Protein AF-A0A1A0GUG4-F1 (afdb_monomer)

pLDDT: mean 75.2, std 19.71, range [28.31, 96.19]

InterPro domains:
  IPR003923 Transcription initiation factor TFIID, subunit 10 [PF03540] (19-154)
  IPR003923 Transcription initiation factor TFIID, subunit 10 [PR01443] (23-39)
  IPR003923 Transcription initiation factor TFIID, subunit 10 [PR01443] (43-65)
  IPR003923 Transcription initiation factor TFIID, subunit 10 [PTHR21242] (18-155)
  IPR003923 Transcription initiation factor TFIID, subunit 10 [cd07982] (20-147)

Foldseek 3Di:
DPDDPVNVVVVVLVVCLVPPNDAPDDLVNLQVVCVVVVHDDPDVSVSRSVRVVVVVVVVVLVVQLLVLLQVVPPLNVVCVVPVPVVVVVVVVVVVVVPPPDDDDDDDDDDDDDDPDPPPDNPPVNPPDDRDRDPVSSQVSVVVVVDHDDDDPDDD

Organism: NCBI:txid869754

Nearest PDB structures (foldseek):
  6t9k-assembly1_G  TM=8.679E-01  e=1.256E-09  Saccharomyces cerevisiae S288C
  7enc-assembly1_Dj  TM=8.901E-01  e=8.786E-05  Homo sapiens
  7edx-assembly1_j  TM=8.083E-01  e=2.396E-04  Homo sapiens

Radius of gyration: 26.86 Å; Cα contacts (8 Å, |Δi|>4): 68; chains: 1; bounding box: 65×44×81 Å

Sequence (155 aa):
PITSAKDKILQKMHELVVGDFAPIIPDAVTKYYLSKNGFESADVRVKWILALSTQKFISDIAQDAYEFSRIRSSSAVYNSANPQLRAKQLLQGQQFANQQSTGANGNSEGTCEPQTQLYASNAGNQQGYIVLTMEDLSNALCEYGVNTSGPNFYR

Mean predicted aligned error: 14.03 Å

Solvent-accessible surface area (backbone atoms only — not comparable to full-atom values): 9843 Å² total; per-residue (Å²): 134,91,71,52,76,67,55,49,50,56,49,49,55,51,48,45,64,67,57,85,58,76,49,93,60,53,67,70,59,50,49,52,55,32,52,74,73,74,43,85,73,91,56,64,60,60,50,45,53,51,37,45,51,53,52,51,52,54,50,50,52,53,51,46,19,47,52,46,44,41,67,71,32,63,65,52,46,54,52,71,75,42,55,65,62,52,51,50,53,56,53,52,57,56,57,63,73,75,61,88,78,78,89,84,89,80,92,74,94,70,85,82,71,86,88,80,72,93,79,71,76,64,75,68,66,82,69,71,76,91,66,94,44,71,68,28,44,32,57,38,35,43,79,75,72,40,88,64,89,69,77,97,66,87,132

Secondary structure (DSSP, 8-state):
----HHHHHHHHHHHHHHTT---SS-HHHHHHHHHHTT---S-HHHHHHHHHHHHHHHHHHHHHHHHHHHHH-HHHHHHHH-HHHHHHHHHHHHHHTT--S----------------TTSTTTTTSS------HHHHHHHHHHTT------S---

Structure (mmCIF, N/CA/C/O backbone):
data_AF-A0A1A0GUG4-F1
#
_entry.id   AF-A0A1A0GUG4-F1
#
loop_
_atom_site.group_PDB
_atom_site.id
_atom_site.type_symbol
_atom_site.label_atom_id
_atom_site.label_alt_id
_atom_site.label_comp_id
_atom_site.label_asym_id
_atom_site.label_entity_id
_atom_site.label_seq_id
_atom_site.pdbx_PDB_ins_code
_atom_site.Cartn_x
_atom_site.Cartn_y
_atom_site.Cartn_z
_atom_site.occupancy
_atom_site.B_iso_or_equiv
_atom_site.auth_seq_id
_atom_site.auth_comp_id
_atom_site.auth_asym_id
_atom_site.auth_atom_id
_atom_site.pdbx_PDB_model_num
ATOM 1 N N . PRO A 1 1 ? 34.663 3.128 7.482 1.00 43.34 1 PRO A N 1
ATOM 2 C CA . PRO A 1 1 ? 33.891 4.192 6.794 1.00 43.34 1 PRO A CA 1
ATOM 3 C C . PRO A 1 1 ? 32.511 4.382 7.445 1.00 43.34 1 PRO A C 1
ATOM 5 O O . PRO A 1 1 ? 31.719 3.446 7.482 1.00 43.34 1 PRO A O 1
ATOM 8 N N . ILE A 1 2 ? 32.249 5.564 8.010 1.00 51.31 2 ILE A N 1
ATOM 9 C CA . ILE A 1 2 ? 30.947 5.912 8.596 1.00 51.31 2 ILE A CA 1
ATOM 10 C C . ILE A 1 2 ? 30.025 6.272 7.428 1.00 51.31 2 ILE A C 1
ATOM 12 O O . ILE A 1 2 ? 30.071 7.388 6.924 1.00 51.31 2 ILE A O 1
ATOM 16 N N . THR A 1 3 ? 29.253 5.308 6.932 1.00 56.25 3 THR A N 1
ATOM 17 C CA . THR A 1 3 ? 28.265 5.571 5.880 1.00 56.25 3 THR A CA 1
ATOM 18 C C . THR A 1 3 ? 27.112 6.390 6.452 1.00 56.25 3 THR A C 1
ATOM 20 O O . THR A 1 3 ? 26.611 6.102 7.548 1.00 56.25 3 THR A O 1
ATOM 23 N N . SER A 1 4 ? 26.704 7.434 5.726 1.00 75.94 4 SER A N 1
ATOM 24 C CA . SER A 1 4 ? 25.542 8.248 6.080 1.00 75.94 4 SER A CA 1
ATOM 25 C C . SER A 1 4 ? 24.293 7.366 6.136 1.00 75.94 4 SER A C 1
ATOM 27 O O . SER A 1 4 ? 24.201 6.357 5.435 1.00 75.94 4 SER A O 1
ATOM 29 N N . ALA A 1 5 ? 23.297 7.734 6.947 1.00 66.81 5 ALA A N 1
ATOM 30 C CA . ALA A 1 5 ? 22.033 6.994 7.017 1.00 66.81 5 ALA A CA 1
ATOM 31 C C . ALA A 1 5 ? 21.374 6.826 5.630 1.00 66.81 5 ALA A C 1
ATOM 33 O O . ALA A 1 5 ? 20.758 5.799 5.363 1.00 66.81 5 ALA A O 1
ATOM 34 N N . LYS A 1 6 ? 21.571 7.798 4.728 1.00 66.50 6 LYS A N 1
ATOM 35 C CA . LYS A 1 6 ? 21.088 7.760 3.337 1.00 66.50 6 LYS A CA 1
ATOM 36 C C . LYS A 1 6 ? 21.797 6.694 2.497 1.00 66.50 6 LYS A C 1
ATOM 38 O O . LYS A 1 6 ? 21.136 5.935 1.792 1.00 66.50 6 LYS A O 1
ATOM 43 N N . ASP A 1 7 ? 23.116 6.585 2.633 1.00 69.81 7 ASP A N 1
ATOM 44 C CA . ASP A 1 7 ? 23.918 5.597 1.903 1.00 69.81 7 ASP A CA 1
ATOM 45 C C . ASP A 1 7 ? 23.551 4.178 2.341 1.00 69.81 7 ASP A C 1
ATOM 47 O O . ASP A 1 7 ? 23.446 3.278 1.516 1.00 69.81 7 ASP A O 1
ATOM 51 N N . LYS A 1 8 ? 23.245 3.996 3.632 1.00 70.81 8 LYS A N 1
ATOM 52 C CA . LYS A 1 8 ? 22.777 2.715 4.176 1.00 70.81 8 LYS A CA 1
ATOM 53 C C . LYS A 1 8 ? 21.438 2.278 3.589 1.00 70.81 8 LYS A C 1
ATOM 55 O O . LYS A 1 8 ? 21.243 1.086 3.388 1.00 70.81 8 LYS A O 1
ATOM 60 N N . ILE A 1 9 ? 20.522 3.207 3.308 1.00 71.62 9 ILE A N 1
ATOM 61 C CA . ILE A 1 9 ? 19.219 2.878 2.708 1.00 71.62 9 ILE A CA 1
ATOM 62 C C . ILE A 1 9 ? 19.409 2.413 1.267 1.00 71.62 9 ILE A C 1
ATOM 64 O O . ILE A 1 9 ? 18.915 1.348 0.913 1.00 71.62 9 ILE A O 1
ATOM 68 N N . LEU A 1 10 ? 20.159 3.160 0.452 1.00 68.62 10 LEU A N 1
ATOM 69 C CA . LEU A 1 10 ? 20.438 2.760 -0.932 1.00 68.62 10 LEU A CA 1
ATOM 70 C C . LEU A 1 10 ? 21.189 1.430 -0.995 1.00 68.62 10 LEU A C 1
ATOM 72 O O . LEU A 1 10 ? 20.865 0.578 -1.817 1.00 68.62 10 LEU A O 1
ATOM 76 N N . GLN A 1 11 ? 22.143 1.230 -0.089 1.00 69.50 11 GLN A N 1
ATOM 77 C CA . GLN A 1 11 ? 22.907 -0.005 -0.001 1.00 69.50 11 GLN A CA 1
ATOM 78 C C . GLN A 1 11 ? 22.032 -1.182 0.441 1.00 69.50 11 GLN A C 1
ATOM 80 O O . GLN A 1 11 ? 22.129 -2.245 -0.155 1.00 69.50 11 GLN A O 1
ATOM 85 N N . LYS A 1 12 ? 21.109 -0.975 1.387 1.00 68.44 12 LYS A N 1
ATOM 86 C CA . LYS A 1 12 ? 20.136 -1.991 1.812 1.00 68.44 12 LYS A CA 1
ATOM 87 C C . LYS A 1 12 ? 19.127 -2.320 0.710 1.00 68.44 12 LYS A C 1
ATOM 89 O O . LYS A 1 12 ? 18.786 -3.478 0.530 1.00 68.44 12 LYS A O 1
ATOM 94 N N . MET A 1 13 ? 18.679 -1.329 -0.062 1.00 68.12 13 MET A N 1
ATOM 95 C CA . MET A 1 13 ? 17.808 -1.557 -1.224 1.00 68.12 13 MET A CA 1
ATOM 96 C C . MET A 1 13 ? 18.547 -2.319 -2.329 1.00 68.12 13 MET A C 1
ATOM 98 O O . MET A 1 13 ? 17.981 -3.227 -2.928 1.00 68.12 13 MET A O 1
ATOM 102 N N . HIS A 1 14 ? 19.820 -1.995 -2.570 1.00 68.06 14 HIS A N 1
ATOM 103 C CA . HIS A 1 14 ? 20.675 -2.747 -3.485 1.00 68.06 14 HIS A CA 1
ATOM 104 C C . HIS A 1 14 ? 20.891 -4.186 -3.001 1.00 68.06 14 HIS A C 1
ATOM 106 O O . HIS A 1 14 ? 20.747 -5.116 -3.782 1.00 68.06 14 HIS A O 1
ATOM 112 N N . GLU A 1 15 ? 21.168 -4.377 -1.713 1.00 69.38 15 GLU A N 1
ATOM 113 C CA . GLU A 1 15 ? 21.381 -5.685 -1.089 1.00 69.38 15 GLU A CA 1
ATOM 114 C C . GLU A 1 15 ? 20.124 -6.563 -1.138 1.00 69.38 15 GLU A C 1
ATOM 116 O O . GLU A 1 15 ? 20.221 -7.729 -1.499 1.00 69.38 15 GLU A O 1
ATOM 121 N N . LEU A 1 16 ? 18.938 -6.002 -0.879 1.00 66.88 16 LEU A N 1
ATOM 122 C CA . LEU A 1 16 ? 17.660 -6.718 -0.994 1.00 66.88 16 LEU A CA 1
ATOM 123 C C . LEU A 1 16 ? 17.363 -7.160 -2.431 1.00 66.88 16 LEU A C 1
ATOM 125 O O . LEU A 1 16 ? 16.796 -8.220 -2.650 1.00 66.88 16 LEU A O 1
ATOM 129 N N . VAL A 1 17 ? 17.758 -6.354 -3.414 1.00 66.06 17 VAL A N 1
ATOM 130 C CA . VAL A 1 17 ? 17.581 -6.663 -4.839 1.00 66.06 17 VAL A CA 1
ATOM 131 C C . VAL A 1 17 ? 18.627 -7.667 -5.339 1.00 66.06 17 VAL A C 1
ATOM 133 O O . VAL A 1 17 ? 18.378 -8.374 -6.310 1.00 66.06 17 VAL A O 1
ATOM 136 N N . VAL A 1 18 ? 19.797 -7.728 -4.699 1.00 64.31 18 VAL A N 1
ATOM 137 C CA . VAL A 1 18 ? 20.874 -8.676 -5.028 1.00 64.31 18 VAL A CA 1
ATOM 138 C C . VAL A 1 18 ? 20.686 -10.019 -4.315 1.00 64.31 18 VAL A C 1
ATOM 140 O O . VAL A 1 18 ? 21.055 -11.049 -4.869 1.00 64.31 18 VAL A O 1
ATOM 143 N N . GLY A 1 19 ? 20.115 -10.034 -3.112 1.00 62.62 19 GLY A N 1
ATOM 144 C CA . GLY A 1 19 ? 19.872 -11.250 -2.344 1.00 62.62 19 GLY A CA 1
ATOM 145 C C . GLY A 1 19 ? 18.503 -11.849 -2.629 1.00 62.62 19 GLY A C 1
ATOM 146 O O . GLY A 1 19 ? 17.633 -11.682 -1.792 1.00 62.62 19 GLY A O 1
ATOM 147 N N . ASP A 1 20 ? 18.316 -12.504 -3.782 1.00 65.50 20 ASP A N 1
ATOM 148 C CA . ASP A 1 20 ? 17.212 -13.418 -4.169 1.00 65.50 20 ASP A CA 1
ATOM 149 C C . ASP A 1 20 ? 15.764 -13.082 -3.719 1.00 65.50 20 ASP A C 1
ATOM 151 O O . ASP A 1 20 ? 14.868 -13.929 -3.773 1.00 65.50 20 ASP A O 1
ATOM 155 N N . PHE A 1 21 ? 15.482 -11.853 -3.287 1.00 68.75 21 PHE A N 1
ATOM 156 C CA . PHE A 1 21 ? 14.187 -11.463 -2.757 1.00 68.75 21 PHE A CA 1
ATOM 157 C C . PHE A 1 21 ? 13.289 -11.039 -3.913 1.00 68.75 21 PHE A C 1
ATOM 159 O O . PHE A 1 21 ? 13.320 -9.896 -4.375 1.00 68.75 21 PHE A O 1
ATOM 166 N N . ALA A 1 22 ? 12.471 -11.976 -4.384 1.00 77.69 22 ALA A N 1
ATOM 167 C CA . ALA A 1 22 ? 11.433 -11.687 -5.362 1.00 77.69 22 ALA A CA 1
ATOM 168 C C . ALA A 1 22 ? 10.308 -10.852 -4.706 1.00 77.69 22 ALA A C 1
ATOM 170 O O . ALA A 1 22 ? 9.731 -11.293 -3.706 1.00 77.69 22 ALA A O 1
ATOM 171 N N . PRO A 1 23 ? 9.966 -9.660 -5.236 1.00 85.25 23 PRO A N 1
ATOM 172 C CA . PRO A 1 23 ? 8.858 -8.854 -4.723 1.00 85.25 23 PRO A CA 1
ATOM 173 C C . PRO A 1 23 ? 7.513 -9.587 -4.815 1.00 85.25 23 PRO A C 1
ATOM 175 O O . PRO A 1 23 ? 7.316 -10.433 -5.687 1.00 85.25 23 PRO A O 1
ATOM 178 N N . ILE A 1 24 ? 6.541 -9.207 -3.973 1.00 91.00 24 ILE A N 1
ATOM 179 C CA . ILE A 1 24 ? 5.182 -9.787 -4.027 1.00 91.00 24 ILE A CA 1
ATOM 180 C C . ILE A 1 24 ? 4.505 -9.475 -5.371 1.00 91.00 24 ILE A C 1
ATOM 182 O O . ILE A 1 24 ? 3.703 -10.263 -5.868 1.00 91.00 24 ILE A O 1
ATOM 186 N N . ILE A 1 25 ? 4.828 -8.322 -5.966 1.00 91.75 25 ILE A N 1
ATOM 187 C CA . ILE A 1 25 ? 4.315 -7.910 -7.274 1.00 91.75 25 ILE A CA 1
ATOM 188 C C . ILE A 1 25 ? 5.1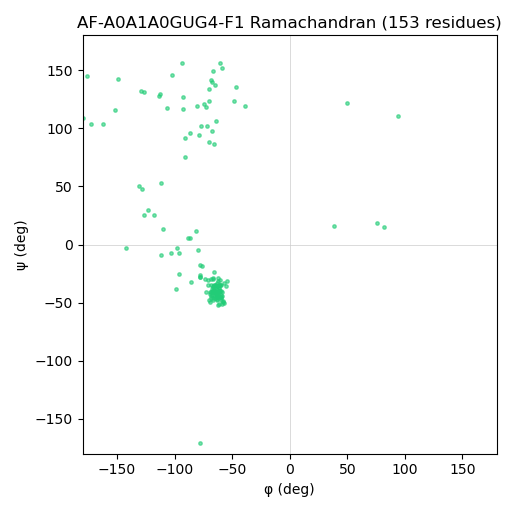21 -8.620 -8.376 1.00 91.75 25 ILE A C 1
ATOM 190 O O . ILE A 1 25 ? 6.321 -8.367 -8.490 1.00 91.75 25 ILE A O 1
ATOM 194 N N . PRO A 1 26 ? 4.486 -9.449 -9.231 1.00 91.88 26 PRO A N 1
ATOM 195 C CA . PRO A 1 26 ? 5.187 -10.169 -10.292 1.00 91.88 26 PRO A CA 1
ATOM 196 C C . PRO A 1 26 ? 5.761 -9.252 -11.379 1.00 91.88 26 PRO A C 1
ATOM 198 O O . PRO A 1 26 ? 5.146 -8.254 -11.765 1.00 91.88 26 PRO A O 1
ATOM 201 N N . ASP A 1 27 ? 6.873 -9.671 -11.987 1.00 88.12 27 ASP A N 1
ATOM 202 C CA . ASP A 1 27 ? 7.569 -8.912 -13.038 1.00 88.12 27 ASP A CA 1
ATOM 203 C C . ASP A 1 27 ? 6.691 -8.578 -14.250 1.00 88.12 27 ASP A C 1
ATOM 205 O O . ASP A 1 27 ? 6.843 -7.512 -14.850 1.00 88.12 27 ASP A O 1
ATOM 209 N N . ALA A 1 28 ? 5.744 -9.451 -14.607 1.00 92.19 28 ALA A N 1
ATOM 210 C CA . ALA A 1 28 ? 4.812 -9.205 -15.707 1.00 92.19 28 ALA A CA 1
ATOM 211 C C . ALA A 1 28 ? 3.909 -7.985 -15.446 1.00 92.19 28 ALA A C 1
ATOM 213 O O . ALA A 1 28 ? 3.659 -7.199 -16.361 1.00 92.19 28 ALA A O 1
ATOM 214 N N . VAL A 1 29 ? 3.468 -7.793 -14.197 1.00 94.25 29 VAL A N 1
ATOM 215 C CA . VAL A 1 29 ? 2.631 -6.653 -13.789 1.00 94.25 29 VAL A CA 1
ATOM 216 C C . VAL A 1 29 ? 3.454 -5.372 -13.830 1.00 94.25 29 VAL A C 1
ATOM 218 O O . VAL A 1 29 ? 3.038 -4.383 -14.436 1.00 94.25 29 VAL A O 1
ATOM 221 N N . THR A 1 30 ? 4.658 -5.409 -13.259 1.00 92.31 30 THR A N 1
ATOM 222 C CA . THR A 1 30 ? 5.580 -4.271 -13.287 1.00 92.31 30 THR A CA 1
ATOM 223 C C . THR A 1 30 ? 5.925 -3.881 -14.723 1.00 92.31 30 THR A C 1
ATOM 225 O O . THR A 1 30 ? 5.848 -2.706 -15.073 1.00 92.31 30 THR A O 1
ATOM 228 N N . LYS A 1 31 ? 6.225 -4.852 -15.597 1.00 92.38 31 LYS A N 1
ATOM 229 C CA . LYS A 1 31 ? 6.499 -4.601 -17.019 1.00 92.38 31 LYS A CA 1
ATOM 230 C C . LYS A 1 31 ? 5.303 -3.961 -17.725 1.00 92.38 31 LYS A C 1
ATOM 232 O O . LYS A 1 31 ? 5.494 -2.987 -18.444 1.00 92.38 31 LYS A O 1
ATOM 237 N N . TYR A 1 32 ? 4.088 -4.462 -17.496 1.00 95.00 32 TYR A N 1
ATOM 238 C CA . TYR A 1 32 ? 2.874 -3.885 -18.076 1.00 95.00 32 TYR A CA 1
ATOM 239 C C . TYR A 1 32 ? 2.701 -2.408 -17.693 1.00 95.00 32 TYR A C 1
ATOM 241 O O . TYR A 1 32 ? 2.502 -1.568 -18.572 1.00 95.00 32 TYR A O 1
ATOM 249 N N . TYR A 1 33 ? 2.823 -2.067 -16.405 1.00 95.50 33 TYR A N 1
ATOM 250 C CA . TYR A 1 33 ? 2.687 -0.678 -15.957 1.00 95.50 33 TYR A CA 1
ATOM 251 C C . TYR A 1 33 ? 3.831 0.215 -16.443 1.00 95.50 33 TYR A C 1
ATOM 253 O O . TYR A 1 33 ? 3.583 1.369 -16.780 1.00 95.50 33 TYR A O 1
ATOM 261 N N . LEU A 1 34 ? 5.058 -0.296 -16.544 1.00 93.62 34 LEU A N 1
ATOM 262 C CA . LEU A 1 34 ? 6.172 0.457 -17.120 1.00 93.62 34 LEU A CA 1
ATOM 263 C C . LEU A 1 34 ? 5.913 0.800 -18.594 1.00 93.62 34 LEU A C 1
ATOM 265 O O . LEU A 1 34 ? 5.921 1.978 -18.957 1.00 93.62 34 LEU A O 1
ATOM 269 N N . SER A 1 35 ? 5.567 -0.196 -19.417 1.00 94.19 35 SER A N 1
ATOM 270 C CA . SER A 1 35 ? 5.249 0.018 -20.834 1.00 94.19 35 SER A CA 1
ATOM 271 C C . SER A 1 35 ? 4.035 0.932 -21.027 1.00 94.19 35 SER A C 1
ATOM 273 O O . SER A 1 35 ? 4.048 1.779 -21.917 1.00 94.19 35 SER A O 1
ATOM 275 N N . LYS A 1 36 ? 3.011 0.826 -20.168 1.00 96.00 36 LYS A N 1
ATOM 276 C CA . LYS A 1 36 ? 1.834 1.713 -20.188 1.00 96.00 36 LYS A CA 1
ATOM 277 C C . LYS A 1 36 ? 2.199 3.185 -19.963 1.00 96.00 36 LYS A C 1
ATOM 279 O O . LYS A 1 36 ? 1.566 4.055 -20.549 1.00 96.00 36 LYS A O 1
ATOM 284 N N . ASN A 1 37 ? 3.209 3.457 -19.138 1.00 95.56 37 ASN A N 1
ATOM 285 C CA . ASN A 1 37 ? 3.719 4.807 -18.887 1.00 95.56 37 ASN A CA 1
ATOM 286 C C . ASN A 1 37 ? 4.814 5.235 -19.890 1.00 95.56 37 ASN A C 1
ATOM 288 O O . ASN A 1 37 ? 5.406 6.297 -19.722 1.00 95.56 37 ASN A O 1
ATOM 292 N N . GLY A 1 38 ? 5.097 4.428 -20.922 1.00 95.19 38 GLY A N 1
ATOM 293 C CA . GLY A 1 38 ? 6.107 4.732 -21.941 1.00 95.19 38 GLY A CA 1
ATOM 294 C C . GLY A 1 38 ? 7.556 4.533 -21.485 1.00 95.19 38 GLY A C 1
ATOM 295 O O . GLY A 1 38 ? 8.465 5.078 -22.107 1.00 95.19 38 GLY A O 1
ATOM 296 N N . PHE A 1 39 ? 7.789 3.769 -20.413 1.00 92.50 39 PHE A N 1
ATOM 297 C CA . PHE A 1 39 ? 9.126 3.460 -19.909 1.00 92.50 39 PHE A CA 1
ATOM 298 C C . PHE A 1 39 ? 9.441 1.974 -20.091 1.00 92.50 39 PHE A C 1
ATOM 300 O O . PHE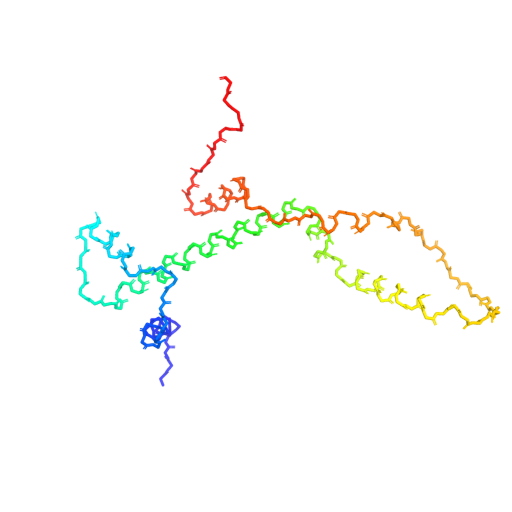 A 1 39 ? 8.684 1.107 -19.666 1.00 92.50 39 PHE A O 1
ATOM 307 N N . GLU A 1 40 ? 10.590 1.657 -20.677 1.00 90.88 40 GLU A N 1
ATOM 308 C CA . GLU A 1 40 ? 11.098 0.291 -20.753 1.00 90.88 40 GLU A CA 1
ATOM 309 C C . GLU A 1 40 ? 12.521 0.255 -20.199 1.00 90.88 40 GLU A C 1
ATOM 311 O O . GLU A 1 40 ? 13.363 1.075 -20.554 1.00 90.88 40 GLU A O 1
ATOM 316 N N . SER A 1 41 ? 12.790 -0.699 -19.308 1.00 85.06 41 SER A N 1
ATOM 317 C CA . SER A 1 41 ? 14.129 -0.930 -18.774 1.00 85.06 41 SER A CA 1
ATOM 318 C C . SER A 1 41 ? 14.497 -2.399 -18.907 1.00 85.06 41 SER A C 1
ATOM 320 O O . SER A 1 41 ? 13.722 -3.296 -18.548 1.00 85.06 41 SER A O 1
ATOM 322 N N . ALA A 1 42 ? 15.699 -2.649 -19.422 1.00 86.62 42 ALA A N 1
ATOM 323 C CA . ALA A 1 42 ? 16.271 -3.986 -19.492 1.00 86.62 42 ALA A CA 1
ATOM 324 C C . ALA A 1 42 ? 16.665 -4.499 -18.097 1.00 86.62 42 ALA A C 1
ATOM 326 O O . ALA A 1 42 ? 16.559 -5.695 -17.833 1.00 86.62 42 ALA A O 1
ATOM 327 N N . ASP A 1 43 ? 17.040 -3.597 -17.184 1.00 86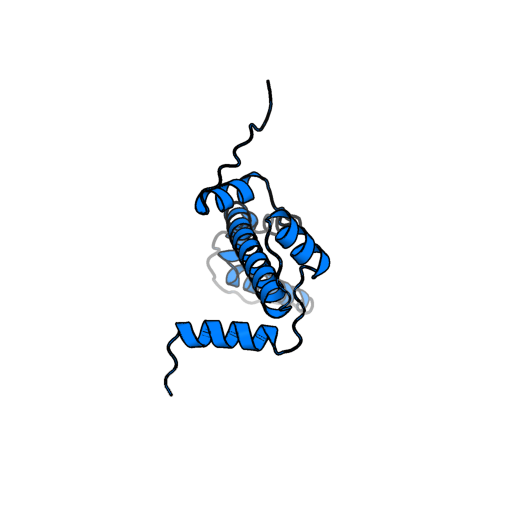.44 43 ASP A N 1
ATOM 328 C CA . ASP A 1 43 ? 17.516 -3.957 -15.852 1.00 86.44 43 ASP A CA 1
ATOM 329 C C . ASP A 1 43 ? 16.364 -4.456 -14.962 1.00 86.44 43 ASP A C 1
ATOM 331 O O . ASP A 1 43 ? 15.404 -3.737 -14.669 1.00 86.44 43 ASP A O 1
ATOM 335 N N . VAL A 1 44 ? 16.468 -5.711 -14.520 1.00 83.94 44 VAL A N 1
ATOM 336 C CA . VAL A 1 44 ? 15.513 -6.357 -13.604 1.00 83.94 44 VAL A CA 1
ATOM 337 C C . VAL A 1 44 ? 15.488 -5.648 -12.250 1.00 83.94 44 VAL A C 1
ATOM 339 O O . VAL A 1 44 ? 14.426 -5.494 -11.652 1.00 83.94 44 VAL A O 1
ATOM 342 N N . ARG A 1 45 ? 16.624 -5.100 -11.810 1.00 82.62 45 ARG A N 1
ATOM 343 C CA . ARG A 1 45 ? 16.750 -4.404 -10.525 1.00 82.62 45 ARG A CA 1
ATOM 344 C C . ARG A 1 45 ? 15.850 -3.180 -10.454 1.00 82.62 45 ARG A C 1
ATOM 346 O O . ARG A 1 45 ? 15.240 -2.928 -9.424 1.00 82.62 45 ARG A O 1
ATOM 353 N N . VAL A 1 46 ? 15.714 -2.443 -11.556 1.00 84.94 46 VAL A N 1
ATOM 354 C CA . VAL A 1 46 ? 14.822 -1.275 -11.630 1.00 84.94 46 VAL A CA 1
ATOM 355 C C . VAL A 1 46 ? 13.361 -1.701 -11.471 1.00 84.94 46 VAL A C 1
ATOM 357 O O . VAL A 1 46 ? 12.606 -1.044 -10.755 1.00 84.94 46 VAL A O 1
ATOM 360 N N . LYS A 1 47 ? 12.971 -2.829 -12.079 1.00 87.25 47 LYS A N 1
ATOM 361 C CA . LYS A 1 47 ? 11.623 -3.402 -11.937 1.00 87.25 47 LYS A CA 1
ATOM 362 C C . LYS A 1 47 ? 11.369 -3.824 -10.490 1.00 87.25 47 LYS A C 1
ATOM 364 O O . LYS A 1 47 ? 10.323 -3.494 -9.940 1.00 87.25 47 LYS A O 1
ATOM 369 N N . TRP A 1 48 ? 12.338 -4.475 -9.852 1.00 88.19 48 TRP A N 1
ATOM 370 C CA . TRP A 1 48 ? 12.210 -4.906 -8.460 1.00 88.19 48 TRP A CA 1
ATOM 371 C C . TRP A 1 48 ? 12.204 -3.744 -7.470 1.00 88.19 48 TRP A C 1
ATOM 373 O O . TRP A 1 48 ? 11.368 -3.732 -6.577 1.00 88.19 48 TRP A O 1
ATOM 383 N N . ILE A 1 49 ? 13.045 -2.721 -7.647 1.00 86.00 49 ILE A N 1
ATOM 384 C CA . ILE A 1 49 ? 13.018 -1.513 -6.805 1.00 86.00 49 ILE A CA 1
ATOM 385 C C . ILE A 1 49 ? 11.658 -0.825 -6.901 1.00 86.00 49 ILE A C 1
ATOM 387 O O . ILE A 1 49 ? 11.102 -0.420 -5.879 1.00 86.00 49 ILE A O 1
ATOM 391 N N . LEU A 1 50 ? 11.108 -0.705 -8.111 1.00 88.75 50 LEU A N 1
ATOM 392 C CA . LEU A 1 50 ? 9.788 -0.118 -8.312 1.00 88.75 50 LEU A CA 1
ATOM 393 C C . LEU A 1 50 ? 8.703 -0.958 -7.628 1.00 88.75 50 LEU A C 1
ATOM 395 O O . LEU A 1 50 ? 7.903 -0.418 -6.866 1.00 88.75 50 LEU A O 1
ATOM 399 N N . ALA A 1 51 ? 8.721 -2.276 -7.834 1.00 90.44 51 ALA A N 1
ATOM 400 C CA . ALA A 1 51 ? 7.801 -3.205 -7.189 1.00 90.44 51 ALA A CA 1
ATOM 401 C C . ALA A 1 51 ? 7.869 -3.102 -5.654 1.00 90.44 51 ALA A C 1
ATOM 403 O O . ALA A 1 51 ? 6.847 -2.872 -5.009 1.00 90.44 51 ALA A O 1
ATOM 404 N N . LEU A 1 52 ? 9.065 -3.160 -5.063 1.00 88.38 52 LEU A N 1
ATOM 405 C CA . LEU A 1 52 ? 9.272 -3.029 -3.617 1.00 88.38 52 LEU A CA 1
ATOM 406 C C . LEU A 1 52 ? 8.812 -1.674 -3.080 1.00 88.38 52 LEU A C 1
ATOM 408 O O . LEU A 1 52 ? 8.187 -1.614 -2.024 1.00 88.38 52 LEU A O 1
ATOM 412 N N . SER A 1 53 ? 9.086 -0.590 -3.808 1.00 89.06 53 SER A N 1
ATOM 413 C CA . SER A 1 53 ? 8.663 0.756 -3.408 1.00 89.06 53 SER A CA 1
ATOM 414 C C . SER A 1 53 ? 7.140 0.865 -3.370 1.00 89.06 53 SER A C 1
ATOM 416 O O . SER A 1 53 ? 6.587 1.348 -2.385 1.00 89.06 53 SER A O 1
ATOM 418 N N . THR A 1 54 ? 6.447 0.355 -4.395 1.00 93.44 54 THR A N 1
ATOM 419 C CA . THR A 1 54 ? 4.973 0.330 -4.410 1.00 93.44 54 THR A CA 1
ATOM 420 C C . THR A 1 54 ? 4.399 -0.576 -3.321 1.00 93.44 54 THR A C 1
ATOM 422 O O . THR A 1 54 ? 3.441 -0.196 -2.655 1.00 93.44 54 THR A O 1
ATOM 425 N N . GLN A 1 55 ? 5.017 -1.733 -3.070 1.00 92.88 55 GLN A N 1
ATOM 426 C CA . GLN A 1 55 ? 4.618 -2.637 -1.994 1.00 92.88 55 GLN A CA 1
ATOM 427 C C . GLN A 1 55 ? 4.759 -1.969 -0.620 1.00 92.88 55 GLN A C 1
ATOM 429 O O . GLN A 1 55 ? 3.842 -2.053 0.195 1.00 92.88 55 GLN A O 1
ATOM 434 N N . LYS A 1 56 ? 5.878 -1.278 -0.369 1.00 91.19 56 LYS A N 1
ATOM 435 C CA . LYS A 1 56 ? 6.093 -0.526 0.873 1.00 91.19 56 LYS A CA 1
ATOM 436 C C . LYS A 1 56 ? 5.070 0.597 1.026 1.00 91.19 56 LYS A C 1
ATOM 438 O O . LYS A 1 56 ? 4.495 0.731 2.096 1.00 91.19 56 LYS A O 1
ATOM 443 N N . PHE A 1 57 ? 4.811 1.346 -0.043 1.00 94.38 57 PHE A N 1
ATOM 444 C CA . PHE A 1 57 ? 3.836 2.434 -0.037 1.00 94.38 57 PHE A CA 1
ATOM 445 C C . PHE A 1 57 ? 2.424 1.952 0.326 1.00 94.38 57 PHE A C 1
ATOM 447 O O . PHE A 1 57 ? 1.785 2.516 1.208 1.00 94.38 57 PHE A O 1
ATOM 454 N N . ILE A 1 58 ? 1.951 0.868 -0.298 1.00 95.38 58 ILE A N 1
ATOM 455 C CA . ILE A 1 58 ? 0.641 0.287 0.031 1.00 95.38 58 ILE A CA 1
ATOM 456 C C . ILE A 1 58 ? 0.623 -0.296 1.449 1.00 95.38 58 ILE A C 1
ATOM 458 O O . ILE A 1 58 ? -0.390 -0.181 2.134 1.00 95.38 58 ILE A O 1
ATOM 462 N N . SER A 1 59 ? 1.732 -0.888 1.905 1.00 95.19 59 SER A N 1
ATOM 463 C CA . SER A 1 59 ? 1.854 -1.371 3.284 1.00 95.19 59 SER A CA 1
ATOM 464 C C . SER A 1 59 ? 1.676 -0.243 4.297 1.00 95.19 59 SER A C 1
ATOM 466 O O . SER A 1 59 ? 1.017 -0.463 5.305 1.00 95.19 59 SER A O 1
ATOM 468 N N . ASP A 1 60 ? 2.223 0.943 4.027 1.00 96.12 60 ASP A N 1
ATOM 469 C CA . ASP A 1 60 ? 2.118 2.092 4.931 1.00 96.12 60 ASP A CA 1
ATOM 470 C C . ASP A 1 60 ? 0.679 2.609 5.003 1.00 96.12 60 ASP A C 1
ATOM 472 O O . ASP A 1 60 ? 0.124 2.714 6.092 1.00 96.12 60 ASP A O 1
ATOM 476 N N . ILE A 1 61 ? 0.012 2.772 3.854 1.00 96.19 61 ILE A N 1
ATOM 477 C CA . ILE A 1 61 ? -1.412 3.152 3.813 1.00 96.19 61 ILE A CA 1
ATOM 478 C C . ILE A 1 61 ? -2.284 2.134 4.559 1.00 96.19 61 ILE A C 1
ATOM 480 O O . ILE A 1 61 ? -3.187 2.507 5.307 1.00 96.19 61 ILE A O 1
ATOM 484 N N . ALA A 1 62 ? -2.041 0.836 4.355 1.00 95.75 62 ALA A N 1
ATOM 485 C CA . ALA A 1 62 ? -2.801 -0.214 5.030 1.00 95.75 62 ALA A CA 1
ATOM 486 C C . ALA A 1 62 ? -2.571 -0.205 6.549 1.00 95.75 62 ALA A C 1
ATOM 488 O O . ALA A 1 62 ? -3.493 -0.496 7.312 1.00 95.75 62 ALA A O 1
ATOM 489 N N . GLN A 1 63 ? -1.357 0.135 6.985 1.00 95.62 63 GLN A N 1
ATOM 490 C CA . GLN A 1 63 ? -1.002 0.248 8.393 1.00 95.62 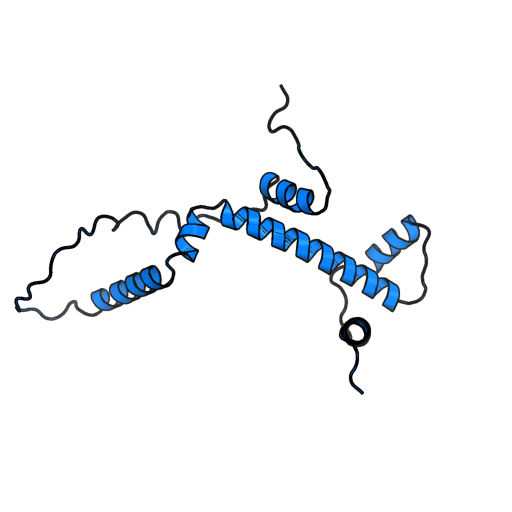63 GLN A CA 1
ATOM 491 C C . GLN A 1 63 ? -1.702 1.444 9.046 1.00 95.62 63 GLN A C 1
ATOM 493 O O . GLN A 1 63 ? -2.279 1.288 10.121 1.00 95.62 63 GLN A O 1
ATOM 498 N N . ASP A 1 64 ? -1.759 2.586 8.364 1.00 95.19 64 ASP A N 1
ATOM 499 C CA . ASP A 1 64 ? -2.488 3.760 8.850 1.00 95.19 64 ASP A CA 1
ATOM 500 C C . ASP A 1 64 ? -3.998 3.485 8.912 1.00 95.19 64 ASP A C 1
ATOM 502 O O . ASP A 1 64 ? -4.645 3.732 9.931 1.00 95.19 64 ASP A O 1
ATOM 506 N N . ALA A 1 65 ? -4.572 2.862 7.876 1.00 94.38 65 ALA A N 1
ATOM 507 C CA . ALA A 1 65 ? -5.983 2.463 7.873 1.00 94.38 65 ALA A CA 1
ATOM 508 C C . ALA A 1 65 ? -6.320 1.465 9.000 1.00 94.38 65 ALA A C 1
ATOM 510 O O . ALA A 1 65 ? -7.407 1.515 9.585 1.00 94.38 65 ALA A O 1
ATOM 511 N N . TYR A 1 66 ? -5.388 0.568 9.336 1.00 93.81 66 TYR A N 1
ATOM 512 C CA . TYR A 1 66 ? -5.523 -0.332 10.480 1.00 93.81 66 TYR A CA 1
ATOM 513 C C . TYR A 1 66 ? -5.579 0.436 11.807 1.00 93.81 66 TYR A C 1
ATOM 515 O O . TYR A 1 66 ? -6.406 0.112 12.663 1.00 93.81 66 TYR A O 1
ATOM 523 N N . GLU A 1 67 ? -4.756 1.471 11.973 1.00 92.44 67 GLU A N 1
ATOM 524 C CA . GLU A 1 67 ? -4.781 2.322 13.164 1.00 92.44 67 GLU A CA 1
ATOM 525 C C . GLU A 1 67 ? -6.109 3.083 13.300 1.00 92.44 67 GLU A C 1
ATOM 527 O O . GLU A 1 67 ? -6.704 3.072 14.383 1.00 92.44 67 GLU A O 1
ATOM 532 N N . PHE A 1 68 ? -6.650 3.629 12.202 1.00 91.50 68 PHE A N 1
ATOM 533 C CA . PHE A 1 68 ? -7.989 4.237 12.190 1.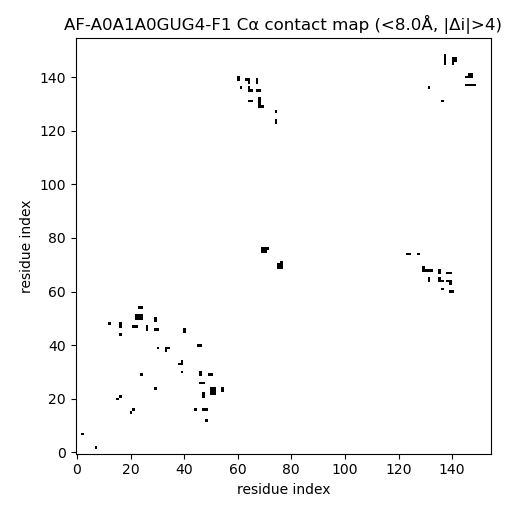00 91.50 68 PHE A CA 1
ATOM 534 C C . PHE A 1 68 ? -9.085 3.246 12.616 1.00 91.50 68 PHE A C 1
ATOM 536 O O . PHE A 1 68 ? -9.873 3.539 13.522 1.00 91.50 68 PHE A O 1
ATOM 543 N N . SER A 1 69 ? -9.086 2.040 12.038 1.00 89.62 69 SER A N 1
ATOM 544 C CA . SER A 1 69 ? -10.054 0.986 12.375 1.00 89.62 69 SER A CA 1
ATOM 545 C C . SER A 1 69 ? -9.958 0.567 13.849 1.00 89.62 69 SER A C 1
ATOM 547 O O . SER A 1 69 ? -10.971 0.389 14.538 1.00 89.62 69 SER A O 1
ATOM 549 N N . ARG A 1 70 ? -8.728 0.460 14.369 1.00 86.75 70 ARG A N 1
ATOM 550 C CA . ARG A 1 70 ? -8.453 0.052 15.749 1.00 86.75 70 ARG A CA 1
ATOM 551 C C . ARG A 1 70 ? -8.904 1.095 16.767 1.00 86.75 70 ARG A C 1
ATOM 553 O O . ARG A 1 70 ? -9.507 0.718 17.767 1.00 86.75 70 ARG A O 1
ATOM 560 N N . ILE A 1 71 ? -8.640 2.380 16.530 1.00 87.56 71 ILE A N 1
ATOM 561 C CA . ILE A 1 71 ? -9.003 3.456 17.468 1.00 87.56 71 ILE A CA 1
ATOM 562 C C . ILE A 1 71 ? -10.521 3.681 17.492 1.00 87.56 71 ILE A C 1
ATOM 564 O O . ILE A 1 71 ? -11.088 3.938 18.555 1.00 87.56 71 ILE A O 1
ATOM 568 N N . ARG A 1 72 ? -11.208 3.523 16.354 1.00 85.56 72 ARG A N 1
ATOM 569 C CA . ARG A 1 72 ? -12.677 3.614 16.293 1.00 85.56 72 ARG A CA 1
ATOM 570 C C . ARG A 1 72 ? -13.363 2.472 17.053 1.00 85.56 72 ARG A C 1
ATOM 572 O O . ARG A 1 72 ? -14.466 2.637 17.572 1.00 85.56 72 ARG A O 1
ATOM 579 N N . SER A 1 73 ? -12.723 1.305 17.136 1.00 83.38 73 SER A N 1
ATOM 580 C CA . SER A 1 73 ? -13.259 0.150 17.853 1.00 83.38 73 SER A CA 1
ATOM 581 C C . SER A 1 73 ? -13.095 0.307 19.368 1.00 83.38 73 SER A C 1
ATOM 583 O O . SER A 1 73 ? -12.030 0.050 19.931 1.00 83.38 73 SER A O 1
ATOM 585 N N . SER A 1 74 ? -14.181 0.664 20.063 1.00 77.81 74 SER A N 1
ATOM 586 C CA . SER A 1 74 ? -14.196 0.796 21.531 1.00 77.81 74 SER A CA 1
ATOM 587 C C . SER A 1 74 ? -13.741 -0.485 22.238 1.00 77.81 74 SER A C 1
ATOM 589 O O . SER A 1 74 ? -13.043 -0.425 23.250 1.00 77.81 74 SER A O 1
ATOM 591 N N . SER A 1 75 ? -14.078 -1.651 21.677 1.00 77.81 75 SER A N 1
ATOM 592 C CA . SER A 1 75 ? -13.619 -2.952 22.172 1.00 77.81 75 SER A CA 1
ATOM 593 C C . SER A 1 75 ? -12.103 -3.112 22.051 1.00 77.81 75 SER A C 1
ATOM 595 O O . SER A 1 75 ? -11.471 -3.633 22.973 1.00 77.81 75 SER A O 1
ATOM 597 N N . ALA A 1 76 ? -11.499 -2.667 20.945 1.00 78.50 76 ALA A N 1
ATOM 598 C CA . ALA A 1 76 ? -10.051 -2.725 20.769 1.00 78.50 76 ALA A CA 1
ATOM 599 C C . ALA A 1 76 ? -9.346 -1.785 21.757 1.00 78.50 76 ALA A C 1
ATOM 601 O O . ALA A 1 76 ? -8.469 -2.234 22.494 1.00 78.50 76 ALA A O 1
ATOM 602 N N . VAL A 1 77 ? -9.803 -0.532 21.866 1.00 81.94 77 VAL A N 1
ATOM 603 C CA . VAL A 1 77 ? -9.242 0.467 22.794 1.00 81.94 77 VAL A CA 1
ATOM 604 C C . VAL A 1 77 ? -9.331 0.005 24.253 1.00 81.94 77 VAL A C 1
ATOM 606 O O . VAL A 1 77 ? -8.340 0.064 24.982 1.00 81.94 77 VAL A O 1
ATOM 609 N N . TYR A 1 78 ? -10.483 -0.520 24.685 1.00 79.12 78 TYR A N 1
ATOM 610 C CA . TYR A 1 78 ? -10.669 -1.024 26.051 1.00 79.12 78 TYR A CA 1
ATOM 611 C C . TYR A 1 78 ? -9.713 -2.182 26.384 1.00 79.12 78 TYR A C 1
ATOM 613 O O . TYR A 1 78 ? -9.143 -2.225 27.478 1.00 79.12 78 TYR A O 1
ATOM 621 N N . ASN A 1 79 ? -9.492 -3.099 25.434 1.00 77.75 79 ASN A N 1
ATOM 622 C CA . ASN A 1 79 ? -8.536 -4.194 25.605 1.00 77.75 79 ASN A CA 1
ATOM 623 C C . ASN A 1 79 ? -7.088 -3.698 25.696 1.00 77.75 79 ASN A C 1
ATOM 625 O O . ASN A 1 79 ? -6.324 -4.208 26.514 1.00 77.75 79 ASN A O 1
ATOM 629 N N . SER A 1 80 ? -6.709 -2.712 24.879 1.00 78.75 80 SER A N 1
ATOM 630 C CA . SER A 1 80 ? -5.361 -2.135 24.886 1.00 78.75 80 SER A CA 1
ATOM 631 C C . SER A 1 80 ? -5.057 -1.345 26.162 1.00 78.75 80 SER A C 1
ATOM 633 O O . SER A 1 80 ? -3.905 -1.301 26.583 1.00 78.75 80 SER A O 1
ATOM 635 N N . ALA A 1 81 ? -6.074 -0.746 26.792 1.00 82.25 81 ALA A N 1
ATOM 636 C CA . ALA A 1 81 ? -5.914 0.082 27.987 1.00 82.25 81 ALA A CA 1
ATOM 637 C C . ALA A 1 81 ? -5.716 -0.723 29.285 1.00 82.25 81 ALA A C 1
ATOM 639 O O . ALA A 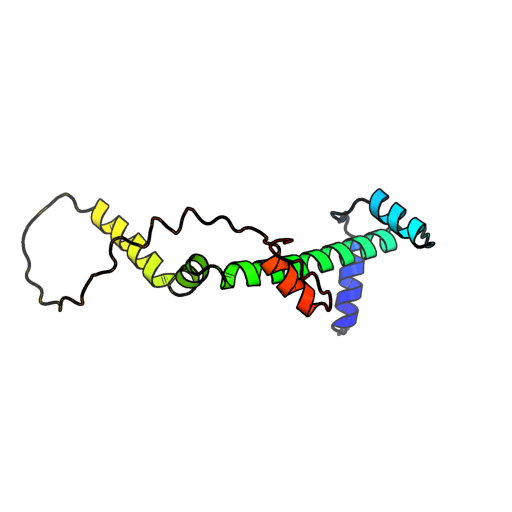1 81 ? -5.069 -0.240 30.209 1.00 82.25 81 ALA A O 1
ATOM 640 N N . ASN A 1 82 ? -6.246 -1.950 29.374 1.00 82.94 82 ASN A N 1
ATOM 641 C CA . ASN A 1 82 ? -6.235 -2.741 30.614 1.00 82.94 82 ASN A CA 1
ATOM 642 C C . ASN A 1 82 ? -5.681 -4.178 30.452 1.00 82.94 82 ASN A C 1
ATOM 644 O O . ASN A 1 82 ? -6.284 -5.130 30.965 1.00 82.94 82 ASN A O 1
ATOM 648 N N . PRO A 1 83 ? -4.518 -4.386 29.795 1.00 78.81 83 PRO A N 1
ATOM 649 C CA . PRO A 1 83 ? -4.002 -5.729 29.518 1.00 78.81 83 PRO A CA 1
ATOM 650 C C . PRO A 1 83 ? -3.630 -6.483 30.803 1.00 78.81 83 PRO A C 1
ATOM 652 O O . PRO A 1 83 ? -3.857 -7.687 30.911 1.00 78.81 83 PRO A O 1
ATOM 655 N N . GLN A 1 84 ? -3.118 -5.769 31.810 1.00 83.12 84 GLN A N 1
ATOM 656 C CA . GLN A 1 84 ? -2.706 -6.348 33.092 1.00 83.12 84 GLN A CA 1
ATOM 657 C C . GLN A 1 84 ? -3.898 -6.756 33.963 1.00 83.12 84 GLN A C 1
ATOM 659 O O . GLN A 1 84 ? -3.884 -7.835 34.553 1.00 83.12 84 GLN A O 1
ATOM 664 N N . LEU A 1 85 ? -4.957 -5.939 34.010 1.00 79.06 85 LEU A N 1
ATOM 665 C CA . LEU A 1 85 ? -6.180 -6.278 34.745 1.00 79.06 85 LEU A CA 1
ATOM 666 C C . LEU A 1 85 ? -6.863 -7.505 34.140 1.00 79.06 85 LEU A C 1
ATOM 668 O O . LEU A 1 85 ? -7.277 -8.396 34.879 1.00 79.06 85 LEU A O 1
ATOM 672 N N . ARG A 1 86 ? -6.911 -7.599 32.805 1.00 77.25 86 ARG A N 1
ATOM 673 C CA . ARG A 1 86 ? -7.412 -8.791 32.115 1.00 77.25 86 ARG A CA 1
ATOM 674 C C . ARG A 1 86 ? -6.544 -10.018 32.406 1.00 77.25 86 ARG A C 1
ATOM 676 O O . ARG A 1 86 ? -7.086 -11.068 32.736 1.00 77.25 86 ARG A O 1
ATOM 683 N N . ALA A 1 87 ? -5.219 -9.898 32.318 1.00 81.31 87 ALA A N 1
ATOM 684 C CA . ALA A 1 87 ? -4.305 -11.000 32.629 1.00 81.31 87 ALA A CA 1
ATOM 685 C C . ALA A 1 87 ? -4.477 -11.494 34.077 1.00 81.31 87 ALA A C 1
ATOM 687 O O . ALA A 1 87 ? -4.533 -12.699 34.318 1.00 81.31 87 ALA A O 1
ATOM 688 N N . LYS A 1 88 ? -4.650 -10.569 35.029 1.00 84.19 88 LYS A N 1
ATOM 689 C CA . LYS A 1 88 ? -4.904 -10.887 36.439 1.00 84.19 88 LYS A CA 1
ATOM 690 C C . LYS A 1 88 ? -6.255 -11.585 36.643 1.00 84.19 88 LYS A C 1
ATOM 692 O O . LYS A 1 88 ? -6.313 -12.556 37.390 1.00 84.19 88 LYS A O 1
ATOM 697 N N . GLN A 1 89 ? -7.313 -11.157 35.947 1.00 80.06 89 GLN A N 1
ATOM 698 C CA . GLN A 1 89 ? -8.625 -11.825 35.972 1.00 80.06 89 GLN A CA 1
ATOM 699 C C . GLN A 1 89 ? -8.570 -13.246 35.390 1.00 80.06 89 GLN A C 1
ATOM 701 O O . GLN A 1 89 ? -9.155 -14.168 35.954 1.00 80.06 89 GLN A O 1
ATOM 706 N N . LEU A 1 90 ? -7.831 -13.446 34.294 1.00 81.12 90 LEU A N 1
ATOM 707 C CA . LEU A 1 90 ? -7.648 -14.766 33.680 1.00 81.12 90 LEU A CA 1
ATOM 708 C C . LEU A 1 90 ? -6.859 -15.718 34.593 1.00 81.12 90 LEU A C 1
ATOM 710 O O . LEU A 1 90 ? -7.213 -16.890 34.708 1.00 81.12 90 LEU A O 1
ATOM 714 N N . LEU A 1 91 ? -5.829 -15.212 35.280 1.00 82.56 91 LEU A N 1
ATOM 715 C CA . LEU A 1 91 ? -5.045 -15.994 36.238 1.00 82.56 91 LEU A CA 1
ATOM 716 C C . LEU A 1 91 ? -5.864 -16.365 37.484 1.00 82.56 91 LEU A C 1
ATOM 718 O O . LEU A 1 91 ? -5.805 -17.502 37.948 1.00 82.56 91 LEU A O 1
ATOM 722 N N . GLN A 1 92 ? -6.673 -15.434 37.997 1.00 77.44 92 GLN A N 1
ATOM 723 C CA . GLN A 1 92 ? -7.549 -15.688 39.141 1.00 77.44 92 GLN A CA 1
ATOM 724 C C . GLN A 1 92 ? -8.621 -16.744 38.812 1.00 77.44 92 GLN A C 1
ATOM 726 O O . GLN A 1 92 ? -8.907 -17.608 39.639 1.00 77.44 92 GLN A O 1
ATOM 731 N N . GLY A 1 93 ? -9.148 -16.750 37.581 1.00 69.12 93 GLY A N 1
ATOM 732 C CA . GLY A 1 93 ? -10.067 -17.790 37.106 1.00 69.12 93 GLY A CA 1
ATOM 733 C C . GLY A 1 93 ? -9.467 -19.205 37.102 1.00 69.12 93 GLY A C 1
ATOM 734 O O . GLY A 1 93 ? -10.186 -20.169 37.352 1.00 69.12 93 GLY A O 1
ATOM 735 N N . GLN A 1 94 ? -8.153 -19.349 36.892 1.00 66.44 94 GLN A N 1
ATOM 736 C CA . GLN A 1 94 ? -7.471 -20.651 36.966 1.00 66.44 94 GLN A CA 1
ATOM 737 C C . GLN A 1 94 ? -7.223 -21.112 38.409 1.00 66.44 94 GLN A C 1
ATOM 739 O O . GLN A 1 94 ? -7.206 -22.313 38.673 1.00 66.44 94 GLN A O 1
ATOM 744 N N . GLN A 1 95 ? -7.080 -20.183 39.358 1.00 61.25 95 GLN A N 1
ATOM 745 C CA . GLN A 1 95 ? -6.869 -20.519 40.771 1.00 61.25 95 GLN A CA 1
ATOM 746 C C . GLN A 1 95 ? -8.145 -21.046 41.446 1.00 61.25 95 GLN A C 1
ATOM 748 O O . GLN A 1 95 ? -8.057 -21.922 42.304 1.00 61.25 95 GLN A O 1
ATOM 753 N N . PHE A 1 96 ? -9.330 -20.611 41.004 1.00 56.38 96 PHE A N 1
ATOM 754 C CA . PHE A 1 96 ? -10.605 -21.158 41.485 1.00 56.38 96 PHE A CA 1
ATOM 755 C C . PHE A 1 96 ? -10.959 -22.536 40.897 1.00 56.38 96 PHE A C 1
ATOM 757 O O . PHE A 1 96 ? -11.757 -23.255 41.492 1.00 56.38 96 PHE A O 1
ATOM 764 N N . ALA A 1 97 ? -10.353 -22.949 39.777 1.00 54.41 97 ALA A N 1
ATOM 765 C CA . ALA A 1 97 ? -10.580 -24.278 39.198 1.00 54.41 97 ALA A CA 1
ATOM 766 C C . ALA A 1 97 ? -9.824 -25.404 39.931 1.00 54.41 97 ALA A C 1
ATOM 768 O O . ALA A 1 97 ? -10.175 -26.570 39.775 1.00 54.41 97 ALA A O 1
ATOM 769 N N . ASN A 1 98 ? -8.808 -25.075 40.740 1.00 51.41 98 ASN A N 1
ATOM 770 C CA . ASN A 1 98 ? -7.963 -26.065 41.423 1.00 51.41 98 ASN A CA 1
ATOM 771 C C . ASN A 1 98 ? -8.177 -26.118 42.948 1.00 51.41 98 ASN A C 1
ATOM 773 O O . ASN A 1 98 ? -7.372 -26.701 43.670 1.00 51.41 98 ASN A O 1
ATOM 777 N N . GLN A 1 99 ? -9.251 -25.503 43.453 1.00 53.09 99 GLN A N 1
ATOM 778 C CA . GLN A 1 99 ? -9.576 -25.466 44.881 1.00 53.09 99 GLN A CA 1
ATOM 779 C C . GLN A 1 99 ? -11.040 -25.863 45.131 1.00 53.09 99 GLN A C 1
ATOM 781 O O . GLN A 1 99 ? -11.784 -25.187 45.832 1.00 53.09 99 GLN A O 1
ATOM 786 N N . GLN A 1 100 ? -11.456 -26.999 44.561 1.00 44.50 100 GLN A N 1
ATOM 787 C CA . GLN A 1 100 ? -12.665 -27.722 44.978 1.00 44.50 100 GLN A CA 1
ATOM 788 C C . GLN A 1 100 ? -12.309 -29.065 45.637 1.00 44.50 100 GLN A C 1
ATOM 790 O O . GLN A 1 100 ? -12.789 -30.124 45.261 1.00 44.50 100 GLN A O 1
ATOM 795 N N . SER A 1 101 ? -11.435 -29.005 46.638 1.00 41.22 101 SER A N 1
ATOM 796 C CA . SER A 1 101 ? -11.352 -29.912 47.794 1.00 41.22 101 SER A CA 1
ATOM 797 C C . SER A 1 101 ? -10.304 -29.265 48.701 1.00 41.22 101 SER A C 1
ATOM 799 O O . SER A 1 101 ? -9.147 -29.181 48.313 1.00 41.22 101 SER A O 1
ATOM 801 N N . THR A 1 102 ? -10.623 -28.592 49.796 1.00 29.98 102 THR A N 1
ATOM 802 C CA . THR A 1 102 ? -11.156 -29.106 51.062 1.00 29.98 102 THR A CA 1
ATOM 803 C C . THR A 1 102 ? -11.448 -27.888 51.951 1.00 29.98 102 THR A C 1
ATOM 805 O O . THR A 1 102 ? -10.734 -26.892 51.864 1.00 29.98 102 THR A O 1
ATOM 808 N N . GLY A 1 103 ? -12.503 -27.938 52.765 1.00 31.84 103 GLY A N 1
ATOM 809 C CA . GLY A 1 103 ? -13.062 -26.756 53.429 1.00 31.84 103 GLY A CA 1
ATOM 810 C C . GLY A 1 103 ? -12.339 -26.199 54.667 1.00 31.84 103 GLY A C 1
ATOM 811 O O . GLY A 1 103 ? -11.279 -26.666 55.068 1.00 31.84 103 GLY A O 1
ATOM 812 N N . ALA A 1 104 ? -13.066 -25.255 55.286 1.00 32.31 104 ALA A N 1
ATOM 813 C CA . ALA A 1 104 ? -12.986 -24.714 56.653 1.00 32.31 104 ALA A CA 1
ATOM 814 C C . ALA A 1 104 ? -12.162 -23.427 56.924 1.00 32.31 104 ALA A C 1
ATOM 816 O O . ALA A 1 104 ? -10.941 -23.435 56.965 1.00 32.31 104 ALA A O 1
ATOM 817 N N . ASN A 1 105 ? -12.930 -22.367 57.238 1.00 38.59 105 ASN A N 1
ATOM 818 C CA . ASN A 1 105 ? -12.739 -21.267 58.204 1.00 38.59 105 ASN A CA 1
ATOM 819 C C . ASN A 1 105 ? -11.436 -20.443 58.266 1.00 38.59 105 ASN A C 1
ATOM 821 O O . ASN A 1 105 ? -10.394 -20.916 58.703 1.00 38.59 105 ASN A O 1
ATOM 825 N N . GLY A 1 106 ? -11.595 -19.124 58.081 1.00 28.31 106 GLY A N 1
ATOM 826 C CA . GLY A 1 106 ? -10.684 -18.101 58.602 1.00 28.31 106 GLY A CA 1
ATOM 827 C C . GLY A 1 106 ? -11.120 -16.677 58.238 1.00 28.31 106 GLY A C 1
ATOM 828 O O . GLY A 1 106 ? -11.034 -16.288 57.079 1.00 28.31 106 GLY A O 1
ATOM 829 N N . ASN A 1 107 ? -11.589 -15.913 59.231 1.00 38.78 107 ASN A N 1
ATOM 830 C CA . ASN A 1 107 ? -11.886 -14.476 59.157 1.00 38.78 107 ASN A CA 1
ATOM 831 C C . ASN A 1 107 ? -10.758 -13.675 58.485 1.00 38.78 107 ASN A C 1
ATOM 833 O O . ASN A 1 107 ? -9.596 -13.815 58.859 1.00 38.78 107 ASN A O 1
ATOM 837 N N . SER A 1 108 ? -11.106 -12.755 57.585 1.00 36.78 108 SER A N 1
ATOM 838 C CA . SER A 1 108 ? -10.258 -11.603 57.260 1.00 36.78 108 SER A CA 1
ATOM 839 C C . SER A 1 108 ? -11.116 -10.426 56.800 1.00 36.78 108 SER A C 1
ATOM 841 O O . SER A 1 108 ? -11.813 -10.492 55.790 1.00 36.78 108 SER A O 1
ATOM 843 N N . GLU A 1 109 ? -11.069 -9.356 57.596 1.00 34.91 109 GLU A N 1
ATOM 844 C CA . GLU A 1 109 ? -11.441 -8.001 57.202 1.00 34.91 109 GLU A CA 1
ATOM 845 C C . GLU A 1 109 ? -10.777 -7.645 55.871 1.00 34.91 109 GLU A C 1
ATOM 847 O O . GLU A 1 109 ? -9.556 -7.691 55.723 1.00 34.91 109 GLU A O 1
ATOM 852 N N . GLY A 1 110 ? -11.604 -7.270 54.905 1.00 31.59 110 GLY A N 1
ATOM 853 C CA . GLY A 1 110 ? -11.183 -6.761 53.614 1.00 31.59 110 GLY A CA 1
ATOM 854 C C . GLY A 1 110 ? -12.372 -6.055 52.996 1.00 31.59 110 GLY A C 1
ATOM 855 O O . GLY A 1 110 ? -13.329 -6.694 52.571 1.00 31.59 110 GLY A O 1
ATOM 856 N N . THR A 1 111 ? -12.327 -4.729 53.029 1.00 31.23 111 THR A N 1
ATOM 857 C CA . THR A 1 111 ? -13.289 -3.805 52.428 1.00 31.23 111 THR A CA 1
ATOM 858 C C . THR A 1 111 ? -13.771 -4.296 51.064 1.00 31.23 111 THR A C 1
ATOM 860 O O . THR A 1 111 ? -12.985 -4.453 50.129 1.00 31.23 111 THR A O 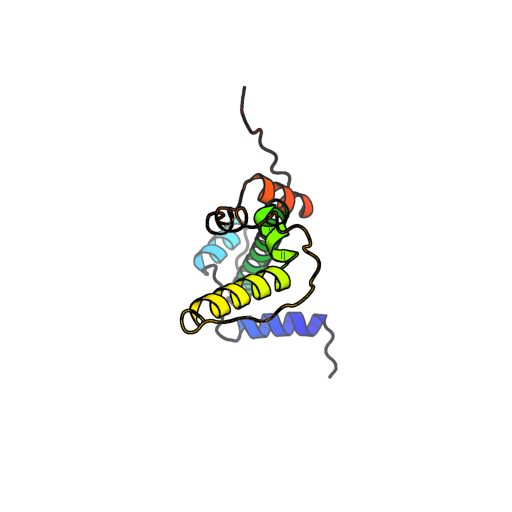1
ATOM 863 N N . CYS A 1 112 ? -15.078 -4.524 50.963 1.00 31.58 112 CYS A N 1
ATOM 864 C CA . CYS A 1 112 ? -15.776 -4.808 49.723 1.00 31.58 112 CYS A CA 1
ATOM 865 C C . CYS A 1 112 ? -15.811 -3.542 48.859 1.00 31.58 112 CYS A C 1
ATOM 867 O O . CYS A 1 112 ? -16.742 -2.743 48.919 1.00 31.58 112 CYS A O 1
ATOM 869 N N . GLU A 1 113 ? -14.781 -3.351 48.040 1.00 29.12 113 GLU A N 1
ATOM 870 C CA . GLU A 1 113 ? -14.911 -2.466 46.887 1.00 29.12 113 GLU A CA 1
ATOM 871 C C . GLU A 1 113 ? -15.941 -3.073 45.916 1.00 29.12 113 GLU A C 1
ATOM 873 O O . GLU A 1 113 ? -15.953 -4.293 45.711 1.00 29.12 113 GLU A O 1
ATOM 878 N N . PRO A 1 114 ? -16.850 -2.267 45.343 1.00 37.22 114 PRO A N 1
ATOM 879 C CA . PRO A 1 114 ? -18.005 -2.772 44.612 1.00 37.22 114 PRO A CA 1
ATOM 880 C C . PRO A 1 114 ? -17.592 -3.485 43.313 1.00 37.22 114 PRO A C 1
ATOM 882 O O . PRO A 1 114 ? -17.411 -2.876 42.259 1.00 37.22 114 PRO A O 1
ATOM 885 N N . GLN A 1 115 ? -17.511 -4.816 43.371 1.00 41.31 115 GLN A N 1
ATOM 886 C CA . GLN A 1 115 ? -17.467 -5.709 42.213 1.00 41.31 115 GLN A CA 1
ATOM 887 C C . GLN A 1 115 ? -18.793 -5.640 41.438 1.00 41.31 115 GLN A C 1
ATOM 889 O O . GLN A 1 115 ? -19.688 -6.453 41.649 1.00 41.31 115 GLN A O 1
ATOM 894 N N . THR A 1 116 ? -18.921 -4.692 40.506 1.00 41.84 116 THR A N 1
ATOM 895 C CA . THR A 1 116 ? -20.114 -4.596 39.634 1.00 41.84 116 THR A CA 1
ATOM 896 C C . THR A 1 116 ? -19.796 -4.638 38.136 1.00 41.84 116 THR A C 1
ATOM 898 O O . THR A 1 116 ? -20.526 -4.078 37.331 1.00 41.84 116 THR A O 1
ATOM 901 N N . GLN A 1 117 ? -18.724 -5.307 37.699 1.00 51.47 117 GLN A N 1
ATOM 902 C CA . GLN A 1 117 ? -18.431 -5.435 36.254 1.00 51.47 117 GLN A CA 1
ATOM 903 C C . GLN A 1 117 ? -18.220 -6.881 35.784 1.00 51.47 117 GLN A C 1
ATOM 905 O O . GLN A 1 117 ? -17.562 -7.137 34.779 1.00 51.47 117 GLN A O 1
ATOM 910 N N . LEU A 1 118 ? -18.798 -7.845 36.501 1.00 47.34 118 LEU A N 1
ATOM 911 C CA . LEU A 1 118 ? -18.482 -9.271 36.371 1.00 47.34 118 LEU A CA 1
ATOM 912 C C . LEU A 1 118 ? -19.168 -10.012 35.205 1.00 47.34 118 LEU A C 1
ATOM 914 O O . LEU A 1 118 ? -19.095 -11.235 35.155 1.00 47.34 118 LEU A O 1
ATOM 918 N N . TYR A 1 119 ? -19.810 -9.332 34.249 1.00 42.75 119 TYR A N 1
ATOM 919 C CA . TYR A 1 119 ? -20.575 -10.045 33.204 1.00 42.75 119 TYR A CA 1
ATOM 920 C C . TYR A 1 119 ? -20.517 -9.453 31.787 1.00 42.75 119 TYR A C 1
ATOM 922 O O . TYR A 1 119 ? -21.056 -10.058 30.866 1.00 42.75 119 TYR A O 1
ATOM 930 N N . ALA A 1 120 ? -19.846 -8.319 31.559 1.00 47.12 120 ALA A N 1
ATOM 931 C CA . ALA A 1 120 ? -19.905 -7.637 30.256 1.00 47.12 120 ALA A CA 1
ATOM 932 C C . ALA A 1 120 ? -18.670 -7.831 29.352 1.00 47.12 120 ALA A C 1
ATOM 934 O O . ALA A 1 120 ? -18.678 -7.405 28.200 1.00 47.12 120 ALA A O 1
ATOM 935 N N . SER A 1 121 ? -17.593 -8.458 29.832 1.00 50.41 121 SER A N 1
ATOM 936 C CA . SER A 1 121 ? -16.276 -8.370 29.174 1.00 50.41 121 SER A CA 1
ATOM 937 C C . SER A 1 121 ? -15.923 -9.522 28.224 1.00 50.41 121 SER A C 1
ATOM 939 O O . SER A 1 121 ? -14.914 -9.433 27.518 1.00 50.41 121 SER A O 1
ATOM 941 N N . ASN A 1 122 ? -16.731 -10.589 28.165 1.00 48.59 122 ASN A N 1
ATOM 942 C CA . ASN A 1 122 ? -16.443 -11.751 27.311 1.00 48.59 122 ASN A CA 1
ATOM 943 C C . ASN A 1 122 ? -17.211 -11.744 25.979 1.00 48.59 122 ASN A C 1
ATOM 945 O O . ASN A 1 122 ? -16.633 -12.084 24.950 1.00 48.59 122 ASN A O 1
ATOM 949 N N . ALA A 1 123 ? -18.475 -11.302 25.974 1.00 46.31 123 ALA A N 1
ATOM 950 C CA . ALA A 1 123 ? -19.336 -11.395 24.793 1.00 46.31 123 ALA A CA 1
ATOM 951 C C . ALA A 1 123 ? -18.835 -10.527 23.623 1.00 46.31 123 ALA A C 1
ATOM 953 O O . ALA A 1 123 ? -18.694 -11.025 22.518 1.00 46.31 123 ALA A O 1
ATOM 954 N N . GLY A 1 124 ? -18.448 -9.270 23.863 1.00 50.47 124 GLY A N 1
ATOM 955 C CA . GLY A 1 124 ? -18.009 -8.364 22.788 1.00 50.47 124 GLY A CA 1
ATOM 956 C C . GLY A 1 124 ? -16.567 -8.554 22.297 1.00 50.47 124 GLY A C 1
ATOM 957 O O . GLY A 1 124 ? -16.141 -7.864 21.375 1.00 50.47 124 GLY A O 1
ATOM 958 N N . ASN A 1 125 ? -15.787 -9.442 22.923 1.00 52.06 125 ASN A N 1
ATOM 959 C CA . ASN A 1 125 ? -14.331 -9.504 22.737 1.00 52.06 125 ASN A CA 1
ATOM 960 C C . ASN A 1 125 ? -13.894 -10.552 21.702 1.00 52.06 125 ASN A C 1
ATOM 962 O O . ASN A 1 125 ? -12.836 -10.421 21.099 1.00 52.06 125 ASN A O 1
ATOM 966 N N . GLN A 1 126 ? -14.711 -11.586 21.479 1.00 52.47 126 GLN A N 1
ATOM 967 C CA . GLN A 1 126 ? -14.409 -12.656 20.516 1.00 52.47 126 GLN A CA 1
ATOM 968 C C . GLN A 1 126 ? -15.093 -12.476 19.152 1.00 52.47 126 GLN A C 1
ATOM 970 O O . GLN A 1 126 ? -14.891 -13.289 18.259 1.00 52.47 126 GLN A O 1
ATOM 975 N N . GLN A 1 127 ? -15.915 -11.436 18.984 1.00 55.28 127 GLN A N 1
ATOM 976 C CA . GLN A 1 127 ? -16.818 -11.298 17.829 1.00 55.28 127 GLN A CA 1
ATOM 977 C C . GLN A 1 127 ? -16.444 -10.156 16.873 1.00 55.28 127 GLN A C 1
ATOM 979 O O . GLN A 1 127 ? -17.009 -10.058 15.787 1.00 55.28 127 GLN A O 1
ATOM 984 N N . GLY A 1 128 ? -15.490 -9.299 17.243 1.00 68.38 128 GLY A N 1
ATOM 985 C CA . GLY A 1 128 ? -15.048 -8.192 16.396 1.00 68.38 128 GLY A CA 1
ATOM 986 C C . GLY A 1 128 ? -13.887 -8.595 15.494 1.00 68.38 128 GLY A C 1
ATOM 987 O O . GLY A 1 128 ? -12.734 -8.462 15.897 1.00 68.38 128 GLY A O 1
ATOM 988 N N . TYR A 1 129 ? -14.166 -9.060 14.276 1.00 79.69 129 TYR A N 1
ATOM 989 C CA . TYR A 1 129 ? -13.137 -9.102 13.233 1.00 79.69 129 TYR A CA 1
ATOM 990 C C . TYR A 1 129 ? -12.780 -7.674 12.817 1.00 79.69 129 TYR A C 1
ATOM 992 O O . TYR A 1 129 ? -13.653 -6.810 12.726 1.00 79.69 129 TYR A O 1
ATOM 1000 N N . ILE A 1 130 ? -11.499 -7.422 12.554 1.00 85.81 130 ILE A N 1
ATOM 1001 C CA . ILE A 1 130 ? -11.061 -6.135 12.013 1.00 85.81 130 ILE A CA 1
ATOM 1002 C C . ILE A 1 130 ? -11.456 -6.101 10.539 1.00 85.81 130 ILE A C 1
ATOM 1004 O O . ILE A 1 130 ? -11.052 -6.965 9.761 1.00 85.81 130 ILE A O 1
ATOM 1008 N N . VAL A 1 131 ? -12.267 -5.112 10.173 1.00 89.19 131 VAL A N 1
ATOM 1009 C CA . VAL A 1 131 ? -12.752 -4.907 8.807 1.00 89.19 131 VAL A CA 1
ATOM 1010 C C . VAL A 1 131 ? -12.159 -3.606 8.286 1.00 89.19 131 VAL A C 1
ATOM 1012 O O . VAL A 1 131 ? -12.284 -2.565 8.931 1.00 89.19 131 VAL A O 1
ATOM 1015 N N . LEU A 1 132 ? -11.533 -3.660 7.109 1.00 92.06 132 LEU A N 1
ATOM 1016 C CA . LEU A 1 132 ? -11.126 -2.464 6.378 1.00 92.06 132 LEU A CA 1
ATOM 1017 C C . LEU A 1 132 ? -12.382 -1.792 5.816 1.00 92.06 132 LEU A C 1
ATOM 1019 O O . LEU A 1 132 ? -12.957 -2.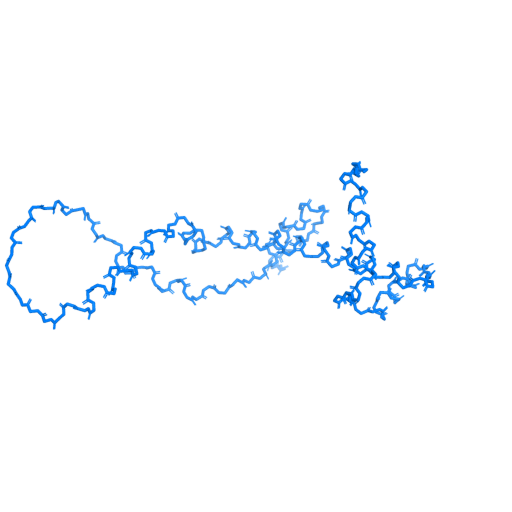268 4.836 1.00 92.06 132 LEU A O 1
ATOM 1023 N N . THR A 1 133 ? -12.838 -0.721 6.465 1.00 91.56 133 THR A N 1
ATOM 1024 C CA . THR A 1 133 ? -14.020 0.024 6.017 1.00 91.56 133 THR A CA 1
ATOM 1025 C C . THR A 1 133 ? -13.631 1.197 5.124 1.00 91.56 133 THR A C 1
ATOM 1027 O O . THR A 1 133 ? -12.519 1.719 5.214 1.00 91.56 133 THR A O 1
ATOM 1030 N N . MET A 1 134 ? -14.566 1.638 4.275 1.00 92.00 134 MET A N 1
ATOM 1031 C CA . MET A 1 134 ? -14.353 2.819 3.432 1.00 92.00 134 MET A CA 1
ATOM 1032 C C . MET A 1 134 ? -14.080 4.077 4.258 1.00 92.00 134 MET A C 1
ATOM 1034 O O . MET A 1 134 ? -13.265 4.885 3.838 1.00 92.00 134 MET A O 1
ATOM 1038 N N . GLU A 1 135 ? -14.700 4.218 5.432 1.00 91.25 135 GLU A N 1
ATOM 1039 C CA . GLU A 1 135 ? -14.452 5.342 6.341 1.00 91.25 135 GLU A CA 1
ATOM 1040 C C . GLU A 1 135 ? -12.988 5.366 6.810 1.00 91.25 135 GLU A C 1
ATOM 1042 O O . GLU A 1 135 ? -12.307 6.373 6.622 1.00 91.25 135 GLU A O 1
ATOM 1047 N N . ASP A 1 136 ? -12.470 4.238 7.315 1.00 92.38 136 ASP A N 1
ATOM 1048 C CA . ASP A 1 136 ? -11.082 4.135 7.798 1.00 92.38 136 ASP A CA 1
ATOM 1049 C C . ASP A 1 136 ? -10.076 4.394 6.667 1.00 92.38 136 ASP A C 1
ATOM 1051 O O . ASP A 1 136 ? -9.115 5.145 6.835 1.00 92.38 136 ASP A O 1
ATOM 1055 N N . LEU A 1 137 ? -10.327 3.814 5.487 1.00 93.50 137 LEU A N 1
ATOM 1056 C CA . LEU A 1 137 ? -9.480 4.012 4.314 1.00 93.50 137 LEU A CA 1
ATOM 1057 C C . LEU A 1 137 ? -9.529 5.461 3.815 1.00 93.50 137 LEU A C 1
ATOM 1059 O O . LEU A 1 137 ? -8.497 6.009 3.443 1.00 93.50 137 LEU A O 1
ATOM 1063 N N . SER A 1 138 ? -10.704 6.093 3.810 1.00 93.81 138 SER A N 1
ATOM 1064 C CA . SER A 1 138 ? -10.853 7.481 3.362 1.00 93.81 138 SER A CA 1
ATOM 1065 C C . SER A 1 138 ? -10.153 8.475 4.287 1.00 93.81 138 SER A C 1
ATOM 1067 O O . SER A 1 138 ? -9.529 9.415 3.797 1.00 93.81 138 SER A O 1
ATOM 1069 N N . ASN A 1 139 ? -10.168 8.219 5.599 1.00 92.25 139 ASN A N 1
ATOM 1070 C CA . ASN A 1 139 ? -9.415 9.000 6.578 1.00 92.25 139 ASN A CA 1
ATOM 1071 C C . ASN A 1 139 ? -7.904 8.823 6.390 1.00 92.25 139 ASN A C 1
ATOM 1073 O O . ASN A 1 139 ? -7.193 9.821 6.309 1.00 92.25 139 ASN A O 1
ATOM 1077 N N . ALA A 1 140 ? -7.431 7.582 6.220 1.00 94.44 140 ALA A N 1
ATOM 1078 C CA . ALA A 1 140 ? -6.022 7.314 5.940 1.00 94.44 140 ALA A CA 1
ATOM 1079 C C . ALA A 1 140 ? -5.562 8.017 4.655 1.00 94.44 140 ALA A C 1
ATOM 1081 O O . ALA A 1 140 ? -4.602 8.776 4.666 1.00 94.44 140 ALA A O 1
ATOM 1082 N N . LEU A 1 141 ? -6.289 7.844 3.548 1.00 94.81 141 LEU A N 1
ATOM 1083 C CA . LEU A 1 141 ? -5.957 8.452 2.256 1.00 94.81 141 LEU A CA 1
ATOM 1084 C C . LEU A 1 141 ? -5.981 9.988 2.274 1.00 94.81 141 LEU A C 1
ATOM 1086 O O . LEU A 1 141 ? -5.223 10.613 1.526 1.00 94.81 141 LEU A O 1
ATOM 1090 N N . CYS A 1 142 ? -6.799 10.600 3.134 1.00 94.06 142 CYS A N 1
ATOM 1091 C CA . CYS A 1 142 ? -6.842 12.049 3.306 1.00 94.06 142 CYS A CA 1
ATOM 1092 C C . CYS A 1 142 ? -5.494 12.606 3.799 1.00 94.06 142 CYS A C 1
ATOM 1094 O O . CYS A 1 142 ? -5.079 13.672 3.344 1.00 94.06 142 CYS A O 1
ATOM 1096 N N . GLU A 1 143 ? -4.764 11.870 4.645 1.00 91.94 143 GLU A N 1
ATOM 1097 C CA . GLU A 1 143 ? -3.414 12.255 5.092 1.00 91.94 143 GLU A CA 1
ATOM 1098 C C . GLU A 1 143 ? -2.388 12.232 3.949 1.00 91.94 143 GLU A C 1
ATOM 1100 O O . GLU A 1 143 ? -1.462 13.042 3.918 1.00 91.94 143 GLU A O 1
ATOM 1105 N N . TYR A 1 144 ? -2.608 11.371 2.952 1.00 94.69 144 TYR A N 1
ATOM 1106 C CA . TYR A 1 144 ? -1.815 11.300 1.721 1.00 94.69 144 TYR A CA 1
ATOM 1107 C C . TYR A 1 144 ? -2.307 12.269 0.625 1.00 94.69 144 TYR A C 1
ATOM 1109 O O . TYR A 1 144 ? -1.796 12.246 -0.495 1.00 94.69 144 TYR A O 1
ATOM 1117 N N . GLY A 1 145 ? -3.290 13.130 0.922 1.00 94.75 145 GLY A N 1
ATOM 1118 C CA . GLY A 1 145 ? -3.824 14.134 -0.006 1.00 94.75 145 GLY A CA 1
ATOM 1119 C C . GLY A 1 145 ? -4.864 13.609 -1.003 1.00 94.75 145 GLY A C 1
ATOM 1120 O O . GLY A 1 145 ? -5.169 14.287 -1.985 1.00 94.75 145 GLY A O 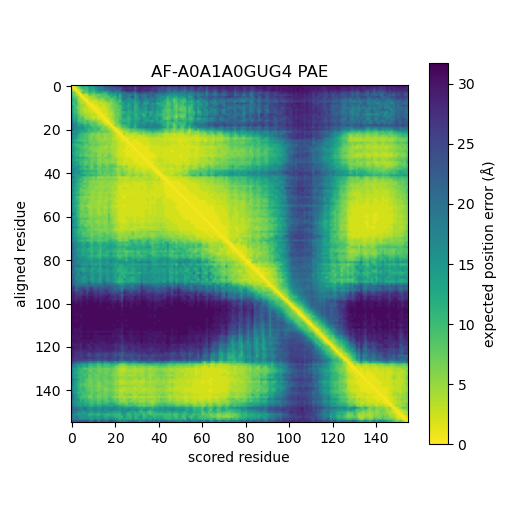1
ATOM 1121 N N . VAL A 1 146 ? -5.419 12.416 -0.774 1.00 95.06 146 VAL A N 1
ATOM 1122 C CA . VAL A 1 146 ? -6.412 11.786 -1.651 1.00 95.06 146 VAL A CA 1
ATOM 1123 C C . VAL A 1 146 ? -7.795 11.839 -0.997 1.00 95.06 146 VAL A C 1
ATOM 1125 O O . VAL A 1 146 ? -8.030 11.233 0.044 1.00 95.06 146 VAL A O 1
ATOM 1128 N N . ASN A 1 147 ? -8.747 12.531 -1.630 1.00 91.06 147 ASN A N 1
ATOM 1129 C CA . ASN A 1 147 ? -10.129 12.610 -1.150 1.00 91.06 147 ASN A CA 1
ATOM 1130 C C . ASN A 1 147 ? -10.996 11.520 -1.800 1.00 91.06 147 ASN A C 1
ATOM 1132 O O . ASN A 1 147 ? -11.198 11.525 -3.013 1.00 91.06 147 ASN A O 1
ATOM 1136 N N . THR A 1 148 ? -11.524 10.606 -0.985 1.00 86.88 148 THR A N 1
ATOM 1137 C CA . THR A 1 148 ? -12.401 9.498 -1.416 1.00 86.88 148 THR A CA 1
ATOM 1138 C C . THR A 1 148 ? -13.803 9.559 -0.796 1.00 86.88 148 THR A C 1
ATOM 1140 O O . THR A 1 148 ? -14.484 8.541 -0.695 1.00 86.88 148 THR A O 1
ATOM 1143 N N . SER A 1 149 ? -14.272 10.750 -0.405 1.00 77.25 149 SER A N 1
ATOM 1144 C CA . SER A 1 149 ? -15.613 10.927 0.173 1.00 77.25 149 SER A CA 1
ATOM 1145 C C . SER A 1 149 ? -16.735 10.584 -0.822 1.00 77.25 149 SER A C 1
ATOM 1147 O O . SER A 1 149 ? -17.028 11.323 -1.760 1.00 77.25 149 SER A O 1
ATOM 1149 N N . GLY A 1 150 ? -17.375 9.433 -0.609 1.00 77.44 150 GLY A N 1
ATOM 1150 C CA . GLY A 1 150 ? -18.608 9.030 -1.285 1.00 77.44 150 GLY A CA 1
ATOM 1151 C C . GLY A 1 150 ? -19.822 9.216 -0.369 1.00 77.44 150 GLY A C 1
ATOM 1152 O O . GLY A 1 150 ? -19.699 9.032 0.844 1.00 77.44 150 GLY A O 1
ATOM 1153 N N . PRO A 1 151 ? -21.003 9.580 -0.898 1.00 84.56 151 PRO A N 1
ATOM 1154 C CA . PRO A 1 151 ? -22.210 9.652 -0.085 1.00 84.56 151 PRO A CA 1
ATOM 1155 C C . PRO A 1 151 ? -22.632 8.249 0.376 1.00 84.56 151 PRO A C 1
ATOM 1157 O O . PRO A 1 151 ? -22.613 7.297 -0.399 1.00 84.56 151 PRO A O 1
ATOM 1160 N N . ASN A 1 152 ? -23.077 8.129 1.631 1.00 83.62 152 ASN A N 1
ATOM 1161 C CA . ASN A 1 152 ? -23.579 6.860 2.182 1.00 83.62 152 ASN A CA 1
ATOM 1162 C C . ASN A 1 152 ? -24.871 6.377 1.499 1.00 83.62 152 ASN A C 1
ATOM 1164 O O . ASN A 1 152 ? -25.199 5.195 1.538 1.00 83.62 152 ASN A O 1
ATOM 1168 N N . PHE A 1 153 ? -25.623 7.299 0.898 1.00 88.06 153 PHE A N 1
ATOM 1169 C CA . PHE A 1 153 ? -26.831 7.019 0.136 1.00 88.06 153 PHE A CA 1
ATOM 1170 C C . PHE A 1 153 ? -26.989 8.068 -0.969 1.00 88.06 153 PHE A C 1
ATOM 1172 O O . PHE A 1 153 ? -26.719 9.251 -0.757 1.00 88.06 153 PHE A O 1
ATOM 1179 N N . TYR A 1 154 ? -27.464 7.643 -2.137 1.00 87.69 154 TYR A N 1
ATOM 1180 C CA . TYR A 1 154 ? -27.969 8.543 -3.172 1.00 87.69 154 TYR A CA 1
ATOM 1181 C C . TYR A 1 154 ? -29.482 8.676 -2.960 1.00 87.69 154 TYR A C 1
ATOM 1183 O O . TYR A 1 154 ? -30.160 7.659 -2.804 1.00 87.69 154 TYR A O 1
ATOM 1191 N N . ARG A 1 155 ? -29.988 9.909 -2.853 1.00 81.06 155 ARG A N 1
ATOM 1192 C CA . ARG A 1 155 ? -31.428 10.196 -2.748 1.00 81.06 155 ARG A CA 1
ATOM 1193 C C . ARG A 1 155 ? -32.027 10.455 -4.116 1.00 81.06 155 ARG A C 1
ATOM 1195 O O . ARG A 1 155 ? -31.319 11.090 -4.927 1.00 81.06 155 ARG A O 1
#